Protein AF-A0A1E1M8S0-F1 (afdb_monomer)

Nearest PDB structures (foldseek):
  5kss-assembly1_A-2  TM=7.596E-01  e=1.289E-02  Xylella fastidiosa 9a5c
  5kss-assembly1_B-2  TM=7.579E-01  e=1.289E-02  Xylella fastidiosa 9a5c
  5kst-assembly1_B  TM=7.637E-01  e=2.478E-02  Xylella fastidiosa 9a5c
  5ksr-assembly1_B  TM=7.500E-01  e=5.797E-02  Xylella fastidiosa 9a5c
  5ksq-assembly1_A  TM=7.432E-01  e=1.762E-01  Xylella fastidiosa 9a5c

Mean predicted aligned error: 5.44 Å

Radius of gyration: 13.22 Å; Cα contacts (8 Å, |Δi|>4): 270; chains: 1; bounding box: 30×28×33 Å

pLDDT: mean 86.05, std 17.38, range [33.12, 98.44]

Structure (mmCIF, N/CA/C/O backbone):
data_AF-A0A1E1M8S0-F1
#
_entry.id   AF-A0A1E1M8S0-F1
#
loop_
_atom_site.group_PDB
_atom_site.id
_atom_site.type_symbol
_atom_site.label_atom_id
_atom_site.label_alt_id
_atom_site.label_comp_id
_atom_site.label_asym_id
_atom_site.label_entity_id
_atom_site.label_seq_id
_atom_site.pdbx_PDB_ins_code
_atom_site.Cartn_x
_atom_site.Cartn_y
_atom_site.Cartn_z
_atom_site.occupancy
_atom_site.B_iso_or_equiv
_atom_site.auth_seq_id
_atom_site.auth_comp_id
_atom_site.auth_asym_id
_atom_site.auth_atom_id
_atom_site.pdbx_PDB_model_num
ATOM 1 N N . MET A 1 1 ? -1.337 0.650 8.291 1.00 88.44 1 MET A N 1
ATOM 2 C CA . MET A 1 1 ? -0.386 -0.474 8.336 1.00 88.44 1 MET A CA 1
ATOM 3 C C . MET A 1 1 ? 0.293 -0.615 6.984 1.00 88.44 1 MET A C 1
ATOM 5 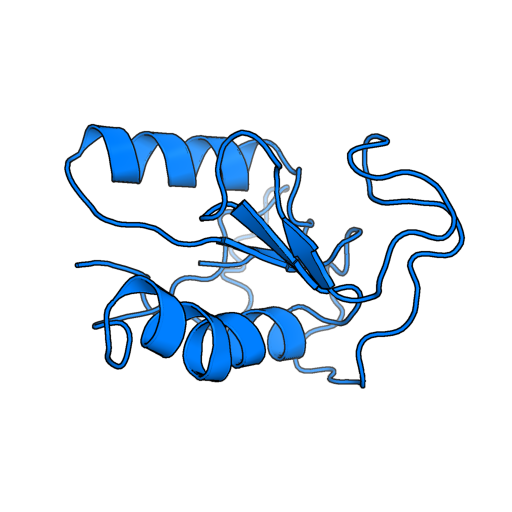O O . MET A 1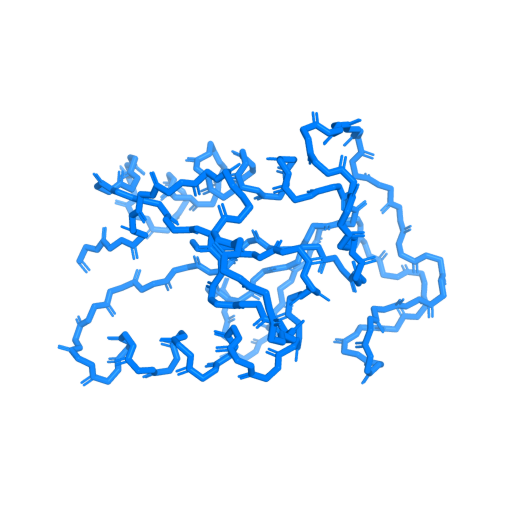 1 ? -0.324 -0.300 5.972 1.00 88.44 1 MET A O 1
ATOM 9 N N . SER A 1 2 ? 1.548 -1.050 6.971 1.00 89.75 2 SER A N 1
ATOM 10 C CA . SER A 1 2 ? 2.386 -1.249 5.778 1.00 89.75 2 SER A CA 1
ATOM 11 C C . SER A 1 2 ? 3.353 -2.420 6.017 1.00 89.75 2 SER A C 1
ATOM 13 O O . SER A 1 2 ? 3.332 -3.015 7.089 1.00 89.75 2 SER A O 1
ATOM 15 N N . ASN A 1 3 ? 4.212 -2.736 5.055 1.00 87.88 3 ASN A N 1
ATOM 16 C CA . ASN A 1 3 ? 5.384 -3.609 5.181 1.00 87.88 3 ASN A CA 1
ATOM 17 C C . ASN A 1 3 ? 6.456 -3.164 4.163 1.00 87.88 3 ASN A C 1
ATOM 19 O O . ASN A 1 3 ? 6.277 -2.158 3.471 1.00 87.88 3 ASN A O 1
ATOM 23 N N . ASP A 1 4 ? 7.561 -3.910 4.063 1.00 84.19 4 ASP A N 1
ATOM 24 C CA . ASP A 1 4 ? 8.474 -3.798 2.917 1.00 84.19 4 ASP A CA 1
ATOM 25 C C . ASP A 1 4 ? 8.317 -4.932 1.891 1.00 84.19 4 ASP A C 1
ATOM 27 O O . ASP A 1 4 ? 8.721 -4.755 0.744 1.00 84.19 4 ASP A O 1
ATOM 31 N N . ASP A 1 5 ? 7.653 -6.039 2.242 1.00 88.00 5 ASP A N 1
ATOM 32 C CA . ASP A 1 5 ? 7.461 -7.161 1.321 1.00 88.00 5 ASP A CA 1
ATOM 33 C C . ASP A 1 5 ? 6.433 -6.918 0.213 1.00 88.00 5 ASP A C 1
ATOM 35 O O . ASP A 1 5 ? 6.527 -7.583 -0.813 1.00 88.00 5 ASP A O 1
ATOM 39 N N . GLY A 1 6 ? 5.504 -5.974 0.405 1.00 91.12 6 GLY A N 1
ATOM 40 C CA . GLY A 1 6 ? 4.487 -5.572 -0.566 1.00 91.12 6 GLY A CA 1
ATOM 41 C C . GLY A 1 6 ? 3.036 -5.816 -0.128 1.00 91.12 6 GLY A C 1
ATOM 42 O O . GLY A 1 6 ? 2.739 -6.548 0.821 1.00 91.12 6 GLY A O 1
ATOM 43 N N . TRP A 1 7 ? 2.105 -5.131 -0.798 1.00 95.06 7 TRP A N 1
ATOM 44 C CA . TRP A 1 7 ? 0.705 -5.008 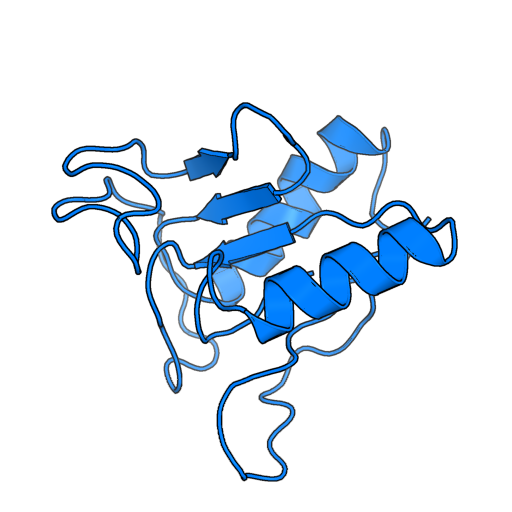-0.379 1.00 95.06 7 TRP A CA 1
ATOM 45 C C . TRP A 1 7 ? -0.120 -6.298 -0.470 1.00 95.06 7 TRP A C 1
ATOM 47 O O . TRP A 1 7 ? -1.175 -6.380 0.165 1.00 95.06 7 TRP A O 1
ATOM 57 N N . ALA A 1 8 ? 0.302 -7.269 -1.283 1.00 95.19 8 ALA A N 1
ATOM 58 C CA . ALA A 1 8 ? -0.411 -8.520 -1.523 1.00 95.19 8 ALA A CA 1
ATOM 59 C C . ALA A 1 8 ? 0.240 -9.730 -0.839 1.00 95.19 8 ALA A C 1
ATOM 61 O O . ALA A 1 8 ? -0.337 -10.818 -0.877 1.00 95.19 8 ALA A O 1
ATOM 62 N N . GLU A 1 9 ? 1.371 -9.528 -0.163 1.00 93.81 9 GLU A N 1
ATOM 63 C CA . GLU A 1 9 ? 2.024 -10.511 0.697 1.00 93.81 9 GLU A CA 1
ATOM 64 C C . GLU A 1 9 ? 1.081 -11.057 1.798 1.00 93.81 9 GLU A C 1
ATOM 66 O O . GLU A 1 9 ? 0.247 -10.352 2.377 1.00 93.81 9 GLU A O 1
ATOM 71 N N . VAL A 1 10 ? 1.178 -12.364 2.062 1.00 92.19 10 VAL A N 1
ATOM 72 C CA . VAL A 1 10 ? 0.200 -13.120 2.855 1.00 92.19 10 VAL A CA 1
ATOM 73 C C . VAL A 1 10 ? 0.222 -12.798 4.352 1.00 92.19 10 VAL A C 1
ATOM 75 O O . VAL A 1 10 ? -0.847 -12.785 4.965 1.00 92.19 10 VAL A O 1
ATOM 78 N N . ASN A 1 11 ? 1.371 -12.505 4.958 1.00 88.81 11 ASN A N 1
ATOM 79 C CA . ASN A 1 11 ? 1.473 -12.127 6.368 1.00 88.81 11 ASN A CA 1
ATOM 80 C C . ASN A 1 11 ? 0.824 -10.757 6.618 1.00 88.81 11 ASN A C 1
ATOM 82 O O . ASN A 1 11 ? 0.049 -10.625 7.569 1.00 88.81 11 ASN A O 1
ATOM 86 N N . LEU A 1 12 ? 1.035 -9.776 5.731 1.00 90.19 12 LEU A N 1
ATOM 87 C CA . LEU A 1 12 ? 0.345 -8.479 5.778 1.00 90.19 12 LEU A CA 1
ATOM 88 C C . LEU A 1 12 ? -1.179 -8.652 5.665 1.00 90.19 12 LEU A C 1
ATOM 90 O O . LEU A 1 12 ? -1.929 -8.120 6.490 1.00 90.19 12 LEU A O 1
ATOM 94 N N . ARG A 1 13 ? -1.651 -9.440 4.686 1.00 93.25 13 ARG A N 1
ATOM 95 C CA . ARG A 1 13 ? -3.085 -9.757 4.516 1.00 93.25 13 ARG A CA 1
ATOM 96 C C . ARG A 1 13 ? -3.656 -10.507 5.727 1.00 93.25 13 ARG A C 1
ATOM 98 O O . ARG A 1 13 ? -4.782 -10.239 6.142 1.00 93.25 13 ARG A O 1
ATOM 105 N N . THR A 1 14 ? -2.887 -11.419 6.319 1.00 92.44 14 THR A N 1
ATOM 106 C CA . THR A 1 14 ? -3.289 -12.197 7.503 1.00 92.44 14 THR A CA 1
ATOM 107 C C . THR A 1 14 ? -3.418 -11.304 8.731 1.00 92.44 14 THR A C 1
ATOM 109 O O . THR A 1 14 ? -4.418 -11.393 9.442 1.00 92.44 14 THR A O 1
ATOM 112 N N . PHE A 1 15 ? -2.461 -10.402 8.956 1.00 90.75 15 PHE A N 1
ATOM 113 C CA . PHE A 1 15 ? -2.509 -9.458 10.069 1.00 90.75 15 PHE A CA 1
ATOM 114 C C . PHE A 1 15 ? -3.663 -8.456 9.916 1.00 90.75 15 PHE A C 1
ATOM 116 O O . PHE A 1 15 ? -4.419 -8.251 10.863 1.00 90.75 15 PHE A O 1
ATOM 123 N N . TYR A 1 16 ? -3.891 -7.935 8.706 1.00 92.81 16 TYR A N 1
ATOM 124 C CA . TYR A 1 16 ? -5.062 -7.112 8.383 1.00 92.81 16 TYR A CA 1
ATOM 125 C C . TYR A 1 16 ? -6.389 -7.817 8.720 1.00 92.81 16 TYR A C 1
ATOM 127 O O . TYR A 1 16 ? -7.252 -7.252 9.395 1.00 92.81 16 TYR A O 1
ATOM 135 N N . ASN A 1 17 ? -6.534 -9.082 8.311 1.00 93.62 17 ASN A N 1
ATOM 136 C CA . ASN A 1 17 ? -7.720 -9.887 8.611 1.00 93.62 17 ASN A CA 1
ATOM 137 C C . ASN A 1 17 ? -7.869 -10.178 10.115 1.00 93.62 17 ASN A C 1
ATOM 139 O O . ASN A 1 17 ? -8.991 -10.211 10.621 1.00 93.62 17 ASN A O 1
ATOM 143 N N . ALA A 1 18 ? -6.761 -10.373 10.838 1.00 91.75 18 ALA A N 1
ATOM 144 C CA . ALA A 1 18 ? -6.772 -10.571 12.285 1.00 91.75 18 ALA A CA 1
ATOM 145 C C . ALA A 1 18 ? -7.252 -9.313 13.030 1.00 91.75 18 ALA A C 1
ATOM 147 O O . ALA A 1 18 ? -8.103 -9.430 13.909 1.00 91.75 18 ALA A O 1
ATOM 148 N N . LEU A 1 19 ? -6.782 -8.126 12.62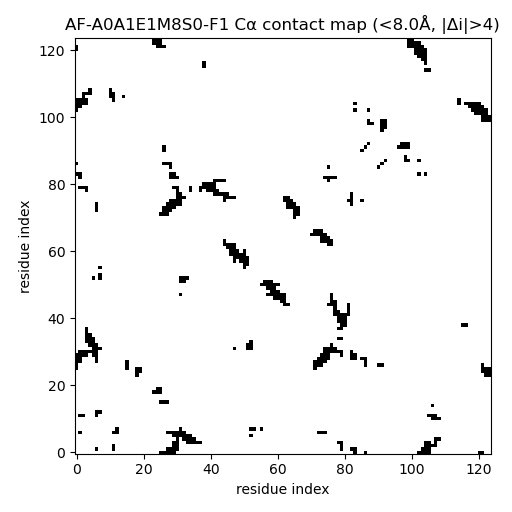6 1.00 90.00 19 LEU A N 1
ATOM 149 C CA . LEU A 1 19 ? -7.240 -6.839 13.160 1.00 90.00 19 LEU A CA 1
ATOM 150 C C . LEU A 1 19 ? -8.741 -6.618 12.895 1.00 90.00 19 LEU A C 1
ATOM 152 O O . LEU A 1 19 ? -9.494 -6.402 13.841 1.00 90.00 19 LEU A O 1
ATOM 156 N N . LYS A 1 20 ? -9.220 -6.801 11.652 1.00 92.12 20 LYS A N 1
ATOM 157 C CA . LYS A 1 20 ? -10.669 -6.714 11.346 1.00 92.12 20 LYS A CA 1
ATOM 158 C C . LYS A 1 20 ? -11.506 -7.691 12.167 1.00 92.12 20 LYS A C 1
ATOM 160 O O . LYS A 1 20 ? -12.601 -7.354 12.602 1.00 92.12 20 LYS A O 1
ATOM 165 N N . LYS A 1 21 ? -11.000 -8.907 12.401 1.00 94.38 21 LYS A N 1
ATOM 166 C CA . LYS A 1 21 ? -11.678 -9.913 13.230 1.00 94.38 21 LYS A CA 1
ATOM 167 C C . LYS A 1 21 ? -11.697 -9.543 14.721 1.00 94.38 21 LYS A C 1
ATOM 169 O O . LYS A 1 21 ? -12.601 -9.986 15.425 1.00 94.38 21 LYS A O 1
ATOM 174 N N . ALA A 1 22 ? -10.734 -8.754 15.195 1.00 91.75 22 ALA A N 1
ATOM 175 C CA . ALA A 1 22 ? -10.709 -8.221 16.557 1.00 91.75 22 ALA A CA 1
ATOM 176 C C . ALA A 1 22 ? -11.682 -7.041 16.770 1.00 91.75 22 ALA A C 1
ATOM 178 O O . ALA A 1 22 ? -11.948 -6.691 17.915 1.00 91.75 22 ALA A O 1
ATOM 179 N N . GLY A 1 23 ? -12.254 -6.482 15.695 1.00 92.19 23 GLY A N 1
ATOM 180 C CA . GLY A 1 23 ? -13.168 -5.333 15.734 1.00 92.19 23 GLY A CA 1
ATOM 181 C C . GLY A 1 23 ? -12.514 -3.993 15.385 1.00 92.19 23 GLY A C 1
ATOM 182 O O . GLY A 1 23 ? -13.205 -2.982 15.362 1.00 92.19 23 GLY A O 1
ATOM 183 N N . GLU A 1 24 ? -11.216 -3.999 15.084 1.00 91.44 24 GLU A N 1
ATOM 184 C CA . GLU A 1 24 ? -10.431 -2.819 14.713 1.00 91.44 24 GLU A CA 1
ATOM 185 C C . GLU A 1 24 ? -10.746 -2.348 13.284 1.00 91.44 24 GLU A C 1
ATOM 187 O O . GLU A 1 24 ? -11.169 -3.139 12.428 1.00 91.44 24 GLU A O 1
ATOM 192 N N . SER A 1 25 ? -10.418 -1.088 12.985 1.00 91.81 25 SER A N 1
ATOM 193 C CA . SER A 1 25 ? -10.597 -0.465 11.662 1.00 91.81 25 SER A CA 1
ATOM 194 C C . SER A 1 25 ? -9.288 -0.320 10.849 1.00 91.81 25 SER A C 1
ATOM 196 O O . SER A 1 25 ? -8.889 0.801 10.527 1.00 91.81 25 SER A O 1
ATOM 198 N N . PRO A 1 26 ? -8.560 -1.395 10.476 1.00 93.00 26 PRO A N 1
ATOM 199 C CA . PRO A 1 26 ? -7.268 -1.262 9.810 1.00 93.00 26 PRO A CA 1
ATOM 200 C C . PRO A 1 26 ? -7.382 -0.755 8.363 1.00 93.00 26 PRO A C 1
ATOM 202 O O . PRO A 1 26 ? -8.318 -1.075 7.623 1.00 93.00 26 PRO A O 1
ATOM 205 N N . VAL A 1 27 ? -6.340 -0.037 7.934 1.00 94.62 27 VAL A N 1
ATOM 206 C CA . VAL A 1 27 ? -6.094 0.387 6.546 1.00 94.62 27 VAL A CA 1
ATOM 207 C C . VAL A 1 27 ? -4.665 0.009 6.158 1.00 94.62 27 VAL A C 1
ATOM 209 O O . VAL A 1 27 ? -3.709 0.361 6.859 1.00 94.62 27 VAL A O 1
ATOM 212 N N . VAL A 1 28 ? -4.511 -0.705 5.042 1.00 95.62 28 VAL A N 1
ATOM 213 C CA . VAL A 1 28 ? -3.224 -1.044 4.417 1.00 95.62 28 VAL A CA 1
ATOM 214 C C . VAL A 1 28 ? -2.850 0.032 3.402 1.00 95.62 28 VAL A C 1
ATOM 216 O O . VAL A 1 28 ? -3.678 0.414 2.577 1.00 95.62 28 VAL A O 1
ATOM 219 N N . SER A 1 29 ? -1.590 0.464 3.446 1.00 96.81 29 SER A N 1
ATOM 220 C CA . SER A 1 29 ? -0.941 1.318 2.449 1.00 96.81 29 SER A CA 1
ATOM 221 C C . SER A 1 29 ? 0.509 0.863 2.299 1.00 96.81 29 SER A C 1
ATOM 223 O O . SER A 1 29 ? 1.362 1.249 3.097 1.00 96.81 29 SER A O 1
ATOM 225 N N . ALA A 1 30 ? 0.765 -0.019 1.333 1.00 96.38 30 ALA A N 1
ATOM 226 C CA . ALA A 1 30 ? 2.022 -0.764 1.202 1.00 96.38 30 ALA A CA 1
ATOM 227 C C . ALA A 1 30 ? 2.561 -0.758 -0.247 1.00 96.38 30 ALA A C 1
ATOM 229 O O . ALA A 1 30 ? 1.802 -0.441 -1.169 1.00 96.38 30 ALA A O 1
ATOM 230 N N . PRO A 1 31 ? 3.840 -1.115 -0.477 1.00 97.12 31 PRO A N 1
ATOM 231 C CA . PRO A 1 31 ? 4.426 -1.152 -1.816 1.00 97.12 31 PRO A CA 1
ATOM 232 C C . PRO A 1 31 ? 3.665 -2.048 -2.811 1.00 97.12 31 PRO A C 1
ATOM 234 O O . PRO A 1 31 ? 3.218 -3.138 -2.466 1.00 97.12 31 PRO A O 1
ATOM 237 N N . ALA A 1 32 ? 3.561 -1.635 -4.078 1.00 97.25 32 ALA A N 1
ATOM 238 C CA . ALA A 1 32 ? 2.945 -2.444 -5.149 1.00 97.25 32 ALA A CA 1
ATOM 239 C C . ALA A 1 32 ? 3.724 -3.736 -5.496 1.00 97.25 32 ALA A C 1
ATOM 241 O O . ALA A 1 32 ? 3.171 -4.676 -6.073 1.00 97.25 32 ALA A O 1
ATOM 242 N N . LYS A 1 33 ? 5.016 -3.763 -5.163 1.00 95.44 33 LYS A N 1
ATOM 243 C CA . LYS A 1 33 ? 5.955 -4.884 -5.292 1.00 95.44 33 LYS A CA 1
ATOM 244 C C . LYS A 1 33 ? 6.900 -4.847 -4.088 1.00 95.44 33 LYS A C 1
ATOM 246 O O . LYS A 1 33 ? 7.190 -3.743 -3.627 1.00 95.44 33 LYS A O 1
ATOM 251 N N . ASN A 1 34 ? 7.451 -5.987 -3.676 1.00 91.38 34 ASN A N 1
ATOM 252 C CA . ASN A 1 34 ? 8.536 -6.076 -2.689 1.00 91.38 34 ASN A CA 1
ATOM 253 C C . ASN A 1 34 ? 9.627 -4.985 -2.838 1.00 91.38 34 ASN A C 1
ATOM 255 O O . ASN A 1 34 ? 10.141 -4.716 -3.931 1.00 91.38 34 ASN A O 1
ATOM 259 N N . LYS A 1 35 ? 9.969 -4.367 -1.702 1.00 89.50 35 LYS A N 1
ATOM 260 C CA . LYS A 1 35 ? 11.011 -3.350 -1.483 1.00 89.50 35 LYS A CA 1
ATOM 261 C C . LYS A 1 35 ? 11.858 -3.678 -0.241 1.00 89.50 35 LYS A C 1
ATOM 263 O O . LYS A 1 35 ? 12.383 -2.775 0.413 1.00 89.50 35 LYS A O 1
ATOM 268 N N . SER A 1 36 ? 11.996 -4.951 0.120 1.00 84.00 36 SER A N 1
ATOM 269 C CA . SER A 1 36 ? 12.739 -5.334 1.318 1.00 84.00 36 SER A CA 1
ATOM 270 C C . SER A 1 36 ? 14.195 -4.875 1.247 1.00 84.00 36 SER A C 1
ATOM 272 O O . SER A 1 36 ? 14.876 -5.017 0.232 1.00 84.00 36 SER A O 1
ATOM 274 N N . GLY A 1 37 ? 14.676 -4.277 2.338 1.00 81.12 37 GLY A N 1
ATOM 275 C CA . GLY A 1 37 ? 16.029 -3.719 2.410 1.00 81.12 37 GLY A CA 1
ATOM 276 C C . GLY A 1 37 ? 16.222 -2.331 1.781 1.00 81.12 37 GLY A C 1
ATOM 277 O O . GLY A 1 37 ? 17.337 -1.817 1.849 1.00 81.12 37 GLY A O 1
ATOM 278 N N . THR A 1 38 ? 15.185 -1.666 1.244 1.00 81.31 38 THR A N 1
ATOM 279 C CA . THR A 1 38 ? 15.316 -0.261 0.791 1.00 81.31 38 THR A CA 1
ATOM 280 C C . THR A 1 38 ? 15.379 0.751 1.938 1.00 81.31 38 THR A C 1
ATOM 282 O O . THR A 1 38 ? 15.675 1.918 1.702 1.00 81.31 38 THR A O 1
ATOM 285 N N . GLY A 1 39 ? 15.088 0.337 3.178 1.00 76.81 39 GLY A N 1
ATOM 286 C CA . GLY A 1 39 ? 15.130 1.205 4.358 1.00 76.81 39 GLY A CA 1
ATOM 287 C C . GLY A 1 39 ? 14.281 2.471 4.192 1.00 76.81 39 GLY A C 1
ATOM 288 O O . GLY A 1 39 ? 13.167 2.415 3.674 1.00 76.81 39 GLY A O 1
ATOM 289 N N . SER A 1 40 ? 14.835 3.613 4.602 1.00 83.38 40 SER A N 1
ATOM 290 C CA . SER A 1 40 ? 14.184 4.932 4.554 1.00 83.38 40 SER A CA 1
ATOM 291 C C . SER A 1 40 ? 14.270 5.639 3.192 1.00 83.38 40 SER A C 1
ATOM 293 O O . SER A 1 40 ? 14.235 6.867 3.151 1.00 83.38 40 SER A O 1
ATOM 295 N N . LEU A 1 41 ? 14.433 4.906 2.083 1.00 87.06 41 LEU A N 1
ATOM 296 C CA . LEU A 1 41 ? 14.307 5.499 0.749 1.00 87.06 41 LEU A CA 1
ATOM 297 C C . LEU A 1 41 ? 12.873 5.992 0.509 1.00 87.06 41 LEU A C 1
ATOM 299 O O . LEU A 1 41 ? 11.908 5.402 0.994 1.00 87.06 41 LEU A O 1
ATOM 303 N N . ASP A 1 42 ? 12.760 7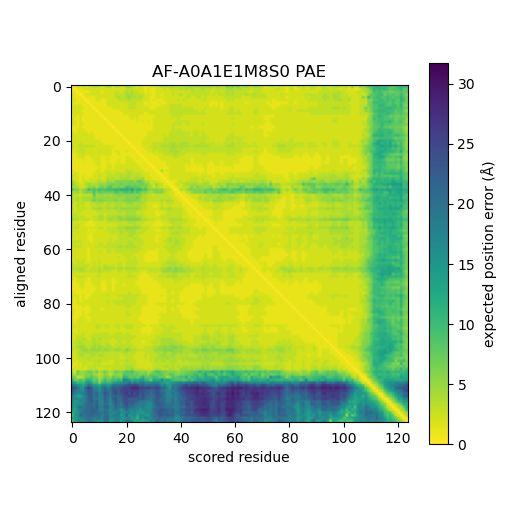.073 -0.256 1.00 90.69 42 ASP A N 1
ATOM 304 C CA . ASP A 1 42 ? 11.513 7.740 -0.623 1.00 90.69 42 ASP A CA 1
ATOM 305 C C . ASP A 1 42 ? 11.548 8.111 -2.116 1.00 90.69 42 ASP A C 1
ATOM 307 O O . ASP A 1 42 ? 12.614 8.133 -2.739 1.00 90.69 42 ASP A O 1
ATOM 311 N N . GLY A 1 43 ? 10.385 8.368 -2.708 1.00 94.19 43 GLY A N 1
ATOM 312 C CA . GLY A 1 43 ? 10.252 8.692 -4.124 1.00 94.19 43 GLY A CA 1
ATOM 313 C C . GLY A 1 43 ? 8.799 8.852 -4.552 1.00 94.19 43 GLY A C 1
ATOM 314 O O . GLY A 1 43 ? 7.898 8.237 -3.982 1.00 94.19 43 GLY A O 1
ATOM 315 N N . GLU A 1 44 ? 8.566 9.667 -5.576 1.00 96.94 44 GLU A N 1
ATOM 316 C CA . GLU A 1 44 ? 7.229 9.874 -6.132 1.00 96.94 44 GLU A CA 1
ATOM 317 C C . GLU A 1 44 ? 6.661 8.557 -6.708 1.00 96.94 44 GLU A C 1
ATOM 319 O O . GLU A 1 44 ? 7.365 7.871 -7.456 1.00 96.94 44 GLU A O 1
ATOM 324 N N . PRO A 1 45 ? 5.416 8.162 -6.373 1.00 97.50 45 PRO A N 1
ATOM 325 C CA . PRO A 1 45 ? 4.804 6.960 -6.935 1.00 97.50 45 PRO A CA 1
ATOM 326 C C . PRO A 1 45 ? 4.634 7.052 -8.460 1.00 97.50 45 PRO A C 1
ATOM 328 O O . PRO A 1 45 ? 3.916 7.914 -8.963 1.00 97.50 45 PRO A O 1
ATOM 331 N N . GLY A 1 46 ? 5.250 6.121 -9.194 1.00 97.81 46 GLY A N 1
ATOM 332 C CA . GLY A 1 46 ? 5.129 5.996 -10.654 1.00 97.81 46 GLY A CA 1
ATOM 333 C C . GLY A 1 46 ? 4.111 4.932 -11.083 1.00 97.81 46 GLY A C 1
ATOM 334 O O . GLY A 1 46 ? 3.672 4.125 -10.267 1.00 97.81 46 GLY A O 1
ATOM 335 N N . ILE A 1 47 ? 3.739 4.881 -12.366 1.00 97.94 47 ILE A N 1
ATOM 336 C CA . ILE A 1 47 ? 2.852 3.825 -12.904 1.00 97.94 47 ILE A CA 1
ATOM 337 C C . ILE A 1 47 ? 3.417 2.413 -12.670 1.00 97.94 47 ILE A C 1
ATOM 339 O O . ILE A 1 47 ? 4.633 2.216 -12.640 1.00 97.94 47 ILE A O 1
ATOM 343 N N . VAL A 1 48 ? 2.547 1.412 -12.509 1.00 97.81 48 VAL A N 1
ATOM 344 C CA . VAL A 1 48 ? 2.971 0.021 -12.273 1.00 97.81 48 VAL A CA 1
ATOM 345 C C . VAL A 1 48 ? 3.245 -0.678 -13.605 1.00 97.81 48 VAL A C 1
ATOM 347 O O . VAL A 1 48 ? 2.375 -1.364 -14.137 1.00 97.81 48 VAL A O 1
ATOM 350 N N . GLU A 1 49 ? 4.448 -0.496 -14.154 1.00 96.62 49 GLU A N 1
ATOM 351 C CA . GLU A 1 49 ? 4.810 -0.961 -15.506 1.00 96.62 49 GLU A CA 1
ATOM 352 C C . GLU A 1 49 ? 4.496 -2.451 -15.736 1.00 96.62 49 GLU A C 1
ATOM 354 O O . GLU A 1 49 ? 3.636 -2.757 -16.557 1.00 96.62 49 GLU A O 1
ATOM 359 N N . ASP A 1 50 ? 5.081 -3.371 -14.958 1.00 95.69 50 ASP A N 1
ATOM 360 C CA . ASP A 1 50 ? 4.876 -4.830 -15.122 1.00 95.69 50 ASP A CA 1
ATOM 361 C C . ASP A 1 50 ? 3.725 -5.421 -14.279 1.00 95.69 50 ASP A C 1
ATOM 363 O O . ASP A 1 50 ? 3.601 -6.640 -14.155 1.00 95.69 50 ASP A O 1
ATOM 367 N N . GLY A 1 51 ? 2.901 -4.575 -13.659 1.00 97.25 51 GLY A N 1
ATOM 368 C CA . GLY A 1 51 ? 1.872 -4.992 -12.704 1.00 97.25 51 GLY A CA 1
ATOM 369 C C . GLY A 1 51 ? 2.407 -5.244 -11.291 1.00 97.25 51 GLY A C 1
ATOM 370 O O . GLY A 1 51 ? 3.613 -5.204 -11.032 1.00 97.25 51 GLY A O 1
ATOM 371 N N . CYS A 1 52 ? 1.491 -5.428 -10.344 1.00 97.75 52 CYS A N 1
ATOM 372 C CA . CYS A 1 52 ? 1.825 -5.632 -8.936 1.00 97.75 52 CYS A CA 1
ATOM 373 C C . CYS A 1 52 ? 2.312 -7.068 -8.691 1.00 97.75 52 CYS A C 1
ATOM 375 O O . CYS A 1 52 ? 2.046 -7.986 -9.472 1.00 97.75 52 CYS A O 1
ATOM 377 N N . GLU A 1 53 ? 2.971 -7.289 -7.556 1.00 94.25 53 GLU A N 1
ATOM 378 C CA . GLU A 1 53 ? 3.350 -8.633 -7.110 1.00 94.25 53 GLU A CA 1
ATOM 379 C C . GLU A 1 53 ? 2.170 -9.619 -7.092 1.00 94.25 53 GLU A C 1
ATOM 381 O O . GLU A 1 53 ? 1.011 -9.238 -6.898 1.00 94.25 53 GLU A O 1
ATOM 386 N N . PHE A 1 54 ? 2.467 -10.900 -7.320 1.00 95.19 54 PHE A N 1
ATOM 387 C CA . PHE A 1 54 ? 1.474 -11.979 -7.422 1.00 95.19 54 PHE A CA 1
ATOM 388 C C . PHE A 1 54 ? 0.340 -11.703 -8.435 1.00 95.19 54 PHE A C 1
ATOM 390 O O . PHE A 1 54 ? -0.745 -12.265 -8.309 1.00 95.19 54 PHE A O 1
ATOM 397 N N . TYR A 1 55 ? 0.581 -10.838 -9.432 1.00 95.81 55 TYR A N 1
ATOM 398 C CA . TYR A 1 55 ? -0.411 -10.358 -10.408 1.00 95.81 55 TYR A CA 1
ATOM 399 C C . TYR A 1 55 ? -1.627 -9.661 -9.771 1.00 95.81 55 TYR A C 1
ATOM 401 O O . TYR A 1 55 ? -2.710 -9.613 -10.350 1.00 95.81 55 TYR A O 1
ATOM 409 N N . SER A 1 56 ? -1.451 -9.097 -8.572 1.00 96.06 56 SER A N 1
ATOM 410 C CA . SER A 1 56 ? -2.523 -8.461 -7.790 1.00 96.06 56 SER A CA 1
ATOM 411 C C . SER A 1 56 ? -3.050 -7.144 -8.385 1.00 96.06 56 SER A C 1
ATOM 413 O O . SER A 1 56 ? -4.113 -6.674 -7.983 1.00 96.06 56 SER A O 1
ATOM 415 N N . CYS A 1 57 ? -2.347 -6.575 -9.366 1.00 97.12 57 CYS A N 1
ATOM 416 C CA . CYS A 1 57 ? -2.835 -5.550 -10.286 1.00 97.12 57 CYS A CA 1
ATOM 417 C C . CYS A 1 57 ? -2.149 -5.736 -11.659 1.00 97.12 57 CYS A C 1
ATOM 419 O O . CYS A 1 57 ? -1.005 -6.203 -11.695 1.00 97.12 57 CYS A O 1
ATOM 421 N N . PRO A 1 58 ? -2.807 -5.411 -12.788 1.00 97.38 58 PRO A N 1
ATOM 422 C CA . PRO A 1 58 ? -2.241 -5.613 -14.123 1.00 97.38 58 PRO A CA 1
ATOM 423 C C . PRO A 1 58 ? -1.117 -4.613 -14.475 1.00 97.38 58 PRO A C 1
ATOM 425 O O . PRO A 1 58 ? -1.048 -3.530 -13.884 1.00 97.38 58 PRO A O 1
ATOM 428 N N . PRO A 1 59 ? -0.273 -4.932 -15.476 1.00 97.94 59 PRO A N 1
ATOM 429 C CA . PRO A 1 59 ? 0.609 -3.974 -16.147 1.00 97.94 59 PRO A CA 1
ATOM 430 C C . PRO A 1 59 ? -0.093 -2.671 -16.539 1.00 97.94 59 PRO A C 1
ATOM 432 O O . PRO A 1 59 ? -1.244 -2.683 -16.978 1.00 97.94 59 PRO A O 1
ATOM 435 N N . GLY A 1 60 ? 0.601 -1.546 -16.373 1.00 97.94 60 GLY A N 1
ATOM 436 C CA . GLY A 1 60 ? 0.065 -0.205 -16.623 1.00 97.94 60 GLY A CA 1
ATOM 437 C C . GLY A 1 60 ? -0.934 0.304 -15.574 1.00 97.94 60 GLY A C 1
ATOM 438 O O . GLY A 1 60 ? -1.583 1.322 -15.813 1.00 97.94 60 GLY A O 1
ATOM 439 N N . SER A 1 61 ? -1.077 -0.363 -14.420 1.00 98.25 61 SER A N 1
ATOM 440 C CA . SER A 1 61 ? -1.951 0.132 -13.345 1.00 98.25 61 SER A CA 1
ATOM 441 C C . SER A 1 61 ? -1.506 1.512 -12.824 1.00 98.25 61 SER A C 1
ATOM 443 O O . SER A 1 61 ? -0.308 1.821 -12.844 1.00 98.25 61 SER A O 1
ATOM 445 N N . PRO A 1 62 ? -2.437 2.345 -12.310 1.00 98.44 62 PRO A N 1
ATOM 446 C CA . PRO A 1 62 ? -2.107 3.644 -11.728 1.00 98.44 62 PRO A CA 1
ATOM 447 C C . PRO A 1 62 ? -1.098 3.529 -10.585 1.00 98.44 62 PRO A C 1
ATOM 449 O O . PRO A 1 62 ? -1.044 2.506 -9.905 1.00 98.44 62 PRO A O 1
ATOM 452 N N . ALA A 1 63 ? -0.352 4.602 -10.325 1.00 98.19 63 ALA A N 1
ATOM 453 C CA . ALA A 1 63 ? 0.692 4.636 -9.300 1.00 98.19 63 ALA A CA 1
ATOM 454 C C . ALA A 1 63 ? 0.208 4.339 -7.870 1.00 98.19 63 ALA A C 1
ATOM 456 O O . ALA A 1 63 ? 0.982 3.897 -7.020 1.00 98.19 63 ALA A O 1
ATOM 457 N N . ILE A 1 64 ? -1.075 4.579 -7.608 1.00 98.38 64 ILE A N 1
ATOM 458 C CA . ILE A 1 64 ? -1.758 4.286 -6.352 1.00 98.38 64 ILE A CA 1
ATOM 459 C C . ILE A 1 64 ? -3.097 3.646 -6.708 1.00 98.38 64 ILE A C 1
ATOM 461 O O . ILE A 1 64 ? -3.793 4.124 -7.607 1.00 98.38 64 ILE A O 1
ATOM 465 N N . GLY A 1 65 ? -3.470 2.586 -6.001 1.00 97.62 65 GLY A N 1
ATOM 466 C CA . GLY A 1 65 ? -4.733 1.889 -6.218 1.00 97.62 65 GLY A CA 1
ATOM 467 C C . GLY A 1 65 ? -5.159 1.074 -5.005 1.00 97.62 65 GLY A C 1
ATOM 468 O O . GLY A 1 65 ? -4.485 1.060 -3.977 1.00 97.62 65 GLY A O 1
ATOM 469 N N . CYS A 1 66 ? -6.302 0.404 -5.115 1.00 96.44 66 CYS A N 1
ATOM 470 C CA . CYS A 1 66 ? -6.885 -0.377 -4.028 1.00 96.44 66 CYS A CA 1
ATOM 471 C C . CYS A 1 66 ? -7.540 -1.664 -4.533 1.00 96.44 66 CYS A C 1
ATOM 473 O O . CYS A 1 66 ? -7.795 -1.823 -5.729 1.00 96.44 66 CYS A O 1
ATOM 475 N N . ASN A 1 67 ? -7.821 -2.585 -3.613 1.00 94.69 67 ASN A N 1
ATOM 476 C CA . ASN A 1 67 ? -8.671 -3.734 -3.895 1.00 94.69 67 ASN A CA 1
ATOM 477 C C . ASN A 1 67 ? -10.118 -3.252 -4.092 1.00 94.69 67 ASN A C 1
ATOM 479 O O . ASN A 1 67 ? -10.700 -2.644 -3.196 1.00 94.69 67 ASN A O 1
ATOM 483 N N . SER A 1 68 ? -10.716 -3.552 -5.246 1.00 92.44 68 SER A N 1
ATOM 484 C CA . SER A 1 68 ? -12.086 -3.139 -5.582 1.00 92.44 68 SER A CA 1
ATOM 485 C C . SER A 1 68 ? -13.154 -3.683 -4.627 1.00 92.44 68 SER A C 1
ATOM 487 O O . SER A 1 68 ? -14.208 -3.066 -4.488 1.00 92.44 68 SER A O 1
ATOM 489 N N . SER A 1 69 ? -12.884 -4.808 -3.960 1.00 94.25 69 SER A N 1
ATOM 490 C CA . SER A 1 69 ? -13.783 -5.429 -2.980 1.00 94.25 69 SER A CA 1
ATOM 491 C C . SER A 1 69 ? -13.526 -4.975 -1.538 1.00 94.25 69 SER A C 1
ATOM 493 O O . SER A 1 69 ? -14.339 -5.267 -0.663 1.00 94.25 69 SER A O 1
ATOM 495 N N . ASP A 1 70 ? -12.406 -4.297 -1.266 1.00 94.19 70 ASP A N 1
ATOM 496 C CA . ASP A 1 70 ? -12.058 -3.786 0.065 1.00 94.19 70 ASP A CA 1
ATOM 497 C C . ASP A 1 70 ? -11.166 -2.530 -0.059 1.00 94.19 70 ASP A C 1
ATOM 499 O O . ASP A 1 70 ? -9.938 -2.645 -0.146 1.00 94.19 70 ASP A O 1
ATOM 503 N N . PRO A 1 71 ? -11.749 -1.314 -0.080 1.00 93.12 71 PRO A N 1
ATOM 504 C CA . PRO A 1 71 ? -11.010 -0.073 -0.330 1.00 93.12 71 PRO A CA 1
ATOM 505 C C . PRO A 1 71 ? -10.042 0.309 0.801 1.00 93.12 71 PRO A C 1
ATOM 507 O O . PRO A 1 71 ? -9.230 1.219 0.636 1.00 93.12 71 PRO A O 1
ATOM 510 N N . ASN A 1 72 ? -10.068 -0.397 1.936 1.00 94.38 72 ASN A N 1
ATOM 511 C CA . ASN A 1 72 ? -9.066 -0.248 2.990 1.00 94.38 72 ASN A CA 1
ATOM 512 C C . ASN A 1 72 ? -7.746 -0.964 2.638 1.00 94.38 72 ASN A C 1
ATOM 514 O O . ASN A 1 72 ? -6.750 -0.779 3.337 1.00 94.38 72 ASN A O 1
ATOM 518 N N . LEU A 1 73 ? -7.706 -1.766 1.568 1.00 96.31 73 LEU A N 1
ATOM 519 C CA . LEU A 1 73 ? -6.507 -2.432 1.066 1.00 96.31 73 LEU A CA 1
ATOM 520 C C . LEU A 1 73 ? -5.905 -1.658 -0.112 1.00 96.31 73 LEU A C 1
ATOM 522 O O . LEU A 1 73 ? -6.336 -1.844 -1.248 1.00 96.31 73 LEU A O 1
ATOM 526 N N . ASN A 1 74 ? -4.892 -0.824 0.146 1.00 97.50 74 ASN A N 1
ATOM 527 C CA . ASN A 1 74 ? -4.284 0.059 -0.854 1.00 97.50 74 ASN A CA 1
ATOM 528 C C . ASN A 1 74 ? -2.828 -0.319 -1.156 1.00 97.50 74 ASN A C 1
ATOM 530 O O . ASN A 1 74 ? -2.086 -0.744 -0.265 1.00 97.50 74 ASN A O 1
ATOM 534 N N . TYR A 1 75 ? -2.418 -0.110 -2.407 1.00 97.94 75 TYR A N 1
ATOM 535 C CA . TYR A 1 75 ? -1.023 -0.146 -2.829 1.00 97.94 75 TYR A CA 1
ATOM 536 C C . TYR A 1 75 ? -0.537 1.251 -3.224 1.00 97.94 75 TYR A C 1
ATOM 538 O O . TYR A 1 75 ? -1.294 2.066 -3.755 1.00 97.94 75 TYR A O 1
ATOM 546 N N . VAL A 1 76 ? 0.756 1.490 -3.024 1.00 98.00 76 VAL A N 1
ATOM 547 C CA . VAL A 1 76 ? 1.494 2.655 -3.521 1.00 98.00 76 VAL A CA 1
ATOM 548 C C . VAL A 1 76 ? 2.724 2.126 -4.251 1.00 98.00 76 VAL A C 1
ATOM 550 O O . VAL A 1 76 ? 3.508 1.365 -3.690 1.00 98.00 76 VAL A O 1
ATOM 553 N N . ASN A 1 77 ? 2.921 2.485 -5.516 1.00 98.25 77 ASN A N 1
ATOM 554 C CA . ASN A 1 77 ? 4.063 2.010 -6.297 1.00 98.25 77 ASN A CA 1
ATOM 555 C C . ASN A 1 77 ? 5.316 2.859 -6.045 1.00 98.25 77 ASN A C 1
ATOM 557 O O . ASN A 1 77 ? 5.810 3.569 -6.919 1.00 98.25 77 ASN A O 1
ATOM 561 N N . SER A 1 78 ? 5.799 2.799 -4.807 1.00 97.06 78 SER A N 1
ATOM 562 C CA . SER A 1 78 ? 7.033 3.438 -4.357 1.00 97.06 78 SER A CA 1
ATOM 563 C C . SER A 1 78 ? 7.644 2.632 -3.197 1.00 97.06 78 SER A C 1
ATOM 565 O O . SER A 1 78 ? 7.461 1.415 -3.119 1.00 97.06 78 SER A O 1
ATOM 567 N N . TYR A 1 79 ? 8.414 3.278 -2.327 1.00 94.56 79 TYR A N 1
ATOM 568 C CA . TYR A 1 79 ? 9.117 2.674 -1.200 1.00 94.56 79 TYR A CA 1
ATOM 569 C C . TYR A 1 79 ? 8.210 2.480 0.035 1.00 94.56 79 TYR A C 1
ATOM 571 O O . TYR A 1 79 ? 7.120 3.063 0.111 1.00 94.56 79 TYR A O 1
ATOM 579 N N . PRO A 1 80 ? 8.640 1.689 1.041 1.00 91.62 80 PRO A N 1
ATOM 580 C CA . PRO A 1 80 ? 7.872 1.465 2.269 1.00 91.62 80 PRO A CA 1
ATOM 581 C C . PRO A 1 80 ? 7.588 2.759 3.044 1.00 91.62 80 PRO A C 1
ATOM 583 O O . PRO A 1 80 ? 6.477 2.936 3.550 1.00 91.62 80 PRO A O 1
ATOM 586 N N . LEU A 1 81 ? 8.555 3.688 3.082 1.00 92.06 81 LEU A N 1
ATOM 587 C CA . LEU A 1 81 ? 8.405 5.000 3.720 1.00 92.06 81 LEU A CA 1
ATOM 588 C C . LEU A 1 81 ? 7.326 5.841 3.026 1.00 92.06 81 LEU A C 1
ATOM 590 O O . LEU A 1 81 ? 6.395 6.291 3.692 1.00 92.06 81 LEU A O 1
ATOM 594 N N . THR A 1 82 ? 7.391 5.975 1.697 1.00 94.69 82 THR A N 1
ATOM 595 C CA . THR A 1 82 ? 6.371 6.662 0.885 1.00 94.69 82 THR A CA 1
ATOM 596 C C . THR A 1 82 ? 4.984 6.062 1.109 1.00 94.69 82 THR A C 1
ATOM 598 O O . THR A 1 82 ? 4.004 6.778 1.313 1.00 94.69 82 THR A O 1
ATOM 601 N N . SER A 1 83 ? 4.904 4.727 1.111 1.00 95.06 83 SER A N 1
ATOM 602 C CA . SER A 1 83 ? 3.652 3.982 1.272 1.00 95.06 83 SER A CA 1
ATOM 603 C C . SER A 1 83 ? 3.022 4.231 2.646 1.00 95.06 83 SER A C 1
ATOM 605 O O . SER A 1 83 ? 1.821 4.499 2.738 1.00 95.06 83 SER A O 1
ATOM 607 N N . MET A 1 84 ? 3.834 4.230 3.709 1.00 93.94 84 MET A N 1
ATOM 608 C CA . MET A 1 84 ? 3.394 4.580 5.062 1.00 93.94 84 MET A CA 1
ATOM 609 C C . MET A 1 84 ? 2.950 6.047 5.158 1.00 93.94 84 MET A C 1
ATOM 611 O O . MET A 1 84 ? 1.862 6.332 5.664 1.00 93.94 84 MET A O 1
ATOM 615 N N . ALA A 1 85 ? 3.754 6.977 4.633 1.00 94.25 85 ALA A N 1
ATOM 616 C CA . ALA A 1 85 ? 3.458 8.407 4.653 1.00 94.25 85 ALA A CA 1
ATOM 617 C C . ALA A 1 85 ? 2.140 8.734 3.930 1.00 94.25 85 ALA A C 1
ATOM 619 O O . ALA A 1 85 ? 1.333 9.512 4.443 1.00 94.25 85 ALA A O 1
ATOM 620 N N . TYR A 1 86 ? 1.873 8.096 2.787 1.00 95.62 86 TYR A N 1
ATOM 621 C CA . TYR A 1 86 ? 0.603 8.211 2.065 1.00 95.62 86 TYR A CA 1
ATOM 622 C C . TYR A 1 86 ? -0.586 7.675 2.882 1.00 95.62 86 TYR A C 1
ATOM 624 O O . TYR A 1 86 ? -1.643 8.310 2.951 1.00 95.62 86 TYR A O 1
ATOM 632 N N . GLY A 1 87 ? -0.399 6.548 3.577 1.00 94.31 87 GLY A N 1
ATOM 633 C CA . GLY A 1 87 ? -1.409 5.976 4.468 1.00 94.31 87 GLY A CA 1
ATOM 634 C C . GLY A 1 87 ? -1.818 6.929 5.596 1.00 94.31 87 GLY A C 1
ATOM 635 O O . GLY A 1 87 ? -3.010 7.129 5.843 1.00 94.31 87 GLY A O 1
ATOM 636 N N . ILE A 1 88 ? -0.835 7.560 6.243 1.00 93.06 88 ILE A N 1
ATOM 637 C CA . ILE A 1 88 ? -1.055 8.510 7.345 1.00 93.06 88 ILE A CA 1
ATOM 638 C C . ILE A 1 88 ? -1.643 9.835 6.838 1.00 93.06 88 ILE A C 1
ATOM 640 O O . ILE A 1 88 ? -2.603 10.334 7.417 1.00 93.06 88 ILE A O 1
ATOM 644 N N . SER A 1 89 ? -1.080 10.412 5.772 1.00 94.44 89 SER A N 1
ATOM 645 C CA . SER A 1 89 ? -1.412 11.777 5.325 1.00 94.44 89 SER A CA 1
ATOM 646 C C . SER A 1 89 ? -2.630 11.874 4.408 1.00 94.44 89 SER A C 1
ATOM 648 O O . SER A 1 89 ? -3.264 12.924 4.363 1.00 94.44 89 SER A O 1
ATOM 650 N N . THR A 1 90 ? -2.951 10.810 3.663 1.00 94.94 90 THR A N 1
ATOM 651 C CA . THR A 1 90 ? -3.956 10.856 2.588 1.00 94.94 90 THR A CA 1
ATOM 652 C C . THR A 1 90 ? -5.095 9.864 2.801 1.00 94.94 90 THR A C 1
ATOM 654 O O . THR A 1 90 ? -6.260 10.242 2.685 1.00 94.94 90 THR A O 1
ATOM 657 N N . LEU A 1 91 ? -4.798 8.604 3.137 1.00 94.19 91 LEU A N 1
ATOM 658 C CA . LEU A 1 91 ? -5.850 7.596 3.326 1.00 94.19 91 LEU A CA 1
ATOM 659 C C . LEU A 1 91 ? -6.575 7.753 4.664 1.00 94.19 91 LEU A C 1
ATOM 661 O O . LEU A 1 91 ? -7.802 7.724 4.687 1.00 94.19 91 LEU A O 1
ATOM 665 N N . SER A 1 92 ? -5.846 7.972 5.760 1.00 91.44 92 SER A N 1
ATOM 666 C CA . SER A 1 92 ? -6.458 8.092 7.092 1.00 91.44 92 SER A CA 1
ATOM 667 C C . SER A 1 92 ? -7.461 9.257 7.185 1.00 91.44 92 SER A C 1
ATOM 669 O O . SER A 1 92 ? -8.602 8.991 7.564 1.00 91.44 92 SER A O 1
ATOM 671 N N . PRO A 1 93 ? -7.162 10.492 6.717 1.00 91.75 93 PRO A N 1
ATOM 672 C CA . PRO A 1 93 ? -8.150 11.577 6.718 1.00 91.75 93 PRO A CA 1
ATOM 673 C C . PRO A 1 93 ? -9.367 11.307 5.829 1.00 91.75 93 PRO A C 1
ATOM 675 O O . PRO A 1 93 ? -10.450 11.809 6.108 1.00 91.75 93 PRO A O 1
ATOM 678 N N . LYS A 1 94 ? -9.208 10.500 4.772 1.00 91.69 94 LYS A N 1
ATOM 679 C CA . LYS A 1 94 ? -10.292 10.123 3.854 1.00 91.69 94 LYS A CA 1
ATOM 680 C C . LYS A 1 94 ? -11.203 9.022 4.413 1.00 91.69 94 LYS A C 1
ATOM 682 O O . LYS A 1 94 ? -12.365 8.964 4.027 1.00 91.69 94 LYS A O 1
ATOM 687 N N . ILE A 1 95 ? -10.677 8.134 5.261 1.00 90.00 95 ILE A N 1
ATOM 688 C CA . ILE A 1 95 ? -11.388 6.943 5.764 1.00 90.00 95 ILE A CA 1
ATOM 689 C C . ILE A 1 95 ? -11.907 7.148 7.196 1.00 90.00 95 ILE A C 1
ATOM 691 O O . ILE A 1 95 ? -12.996 6.683 7.517 1.00 90.00 95 ILE A O 1
ATOM 695 N N . PHE A 1 96 ? -11.157 7.856 8.046 1.00 88.12 96 PHE A N 1
ATOM 696 C CA . PHE A 1 96 ? -11.482 8.078 9.463 1.00 88.12 96 PHE A CA 1
ATOM 697 C C . PHE A 1 96 ? -11.918 9.516 9.786 1.00 88.12 96 PHE A C 1
ATOM 699 O O . PHE A 1 96 ? -12.138 9.830 10.955 1.00 88.12 96 PHE A O 1
ATOM 706 N N . GLU A 1 97 ? -11.972 10.397 8.779 1.00 92.50 97 GLU A N 1
ATOM 707 C CA . GLU A 1 97 ? -12.202 11.846 8.933 1.00 92.50 97 GLU A CA 1
ATOM 708 C C . GLU A 1 97 ? -11.183 12.527 9.880 1.00 92.50 97 GLU A C 1
ATOM 710 O O . GLU A 1 97 ? -11.451 13.559 10.495 1.00 92.50 97 GLU A O 1
ATOM 715 N N . GLY A 1 98 ? -9.980 11.952 9.997 1.00 89.38 98 GLY A N 1
ATOM 716 C CA . GLY A 1 98 ? -8.937 12.414 10.911 1.00 89.38 98 GLY A CA 1
ATOM 717 C C . GLY A 1 98 ? -7.605 11.666 10.761 1.00 89.38 98 GLY A C 1
ATOM 718 O O . GLY A 1 98 ? -7.451 10.836 9.861 1.00 89.38 98 GLY A O 1
ATOM 719 N N . PRO A 1 99 ? -6.612 11.958 11.621 1.00 87.81 99 PRO A N 1
ATOM 720 C CA . PRO A 1 99 ? -5.397 11.152 11.701 1.00 87.81 99 PRO A CA 1
ATOM 721 C C . PRO A 1 99 ? -5.736 9.722 12.161 1.00 87.81 99 PRO A C 1
ATOM 723 O O . PRO A 1 99 ? -6.747 9.527 12.839 1.00 87.81 99 PRO A O 1
ATOM 726 N N . PRO A 1 100 ? -4.901 8.721 11.838 1.00 87.38 100 PRO A N 1
ATOM 727 C CA . PRO A 1 100 ? -5.004 7.427 12.493 1.00 87.38 100 PRO A CA 1
ATOM 728 C C . PRO A 1 100 ? -4.484 7.572 13.931 1.00 87.38 100 PRO A C 1
ATOM 730 O O . PRO A 1 100 ? -3.566 8.363 14.170 1.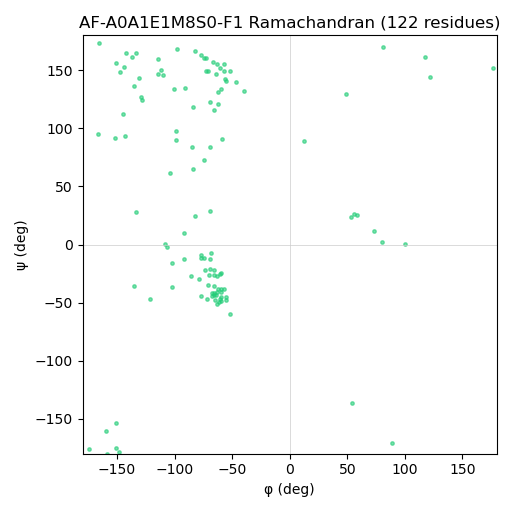00 87.38 100 PRO A O 1
ATOM 733 N N . ASP A 1 101 ? -5.004 6.801 14.886 1.00 88.38 101 ASP A N 1
ATOM 734 C CA . ASP A 1 101 ? -4.552 6.943 16.280 1.00 88.38 101 ASP A CA 1
ATOM 735 C C . ASP A 1 101 ? -3.070 6.529 16.442 1.00 88.38 101 ASP A C 1
ATOM 737 O O . ASP A 1 101 ? -2.376 6.955 17.366 1.00 88.38 101 ASP A O 1
ATOM 741 N N . LEU A 1 102 ? -2.591 5.648 15.551 1.00 86.69 102 LEU A N 1
ATOM 742 C CA . LEU A 1 102 ? -1.365 4.839 15.649 1.00 86.69 102 LEU A CA 1
ATOM 743 C C . LEU A 1 102 ? -1.087 4.269 14.179 1.00 86.69 102 LEU A C 1
ATOM 745 O O . LEU A 1 102 ? -1.894 4.566 13.302 1.00 86.69 102 LEU A O 1
ATOM 749 N N . ALA A 1 103 ? 0.016 3.563 13.775 1.00 85.19 103 ALA A N 1
ATOM 750 C CA . ALA A 1 103 ? 0.340 3.234 12.325 1.00 85.19 103 ALA A CA 1
ATOM 751 C C . ALA A 1 103 ? 0.828 1.818 11.750 1.00 85.19 103 ALA A C 1
ATOM 753 O O . ALA A 1 103 ? 0.412 1.473 10.643 1.00 85.19 103 ALA A O 1
ATOM 754 N N . VAL A 1 104 ? 1.647 0.970 12.411 1.00 85.31 104 VAL A N 1
ATOM 755 C CA . VAL A 1 104 ? 2.315 -0.338 12.007 1.00 85.31 104 VAL A CA 1
ATOM 756 C C . VAL A 1 104 ? 3.082 -0.465 10.675 1.00 85.31 104 VAL A C 1
ATOM 758 O O . VAL A 1 104 ? 2.492 -0.342 9.606 1.00 85.31 104 VAL A O 1
ATOM 761 N N . THR A 1 105 ? 4.322 -0.976 10.747 1.00 83.56 105 THR A N 1
ATOM 762 C CA . THR A 1 105 ? 4.992 -1.721 9.656 1.00 83.56 105 THR A CA 1
ATOM 763 C C . THR A 1 105 ? 5.154 -3.211 10.003 1.00 83.56 105 THR A C 1
ATOM 765 O O . THR A 1 105 ? 5.377 -3.549 11.168 1.00 83.56 105 THR A O 1
ATOM 768 N N . GLY A 1 106 ? 5.060 -4.086 9.000 1.00 77.44 106 GLY A N 1
ATOM 769 C CA . GLY A 1 106 ? 5.130 -5.546 9.117 1.00 77.44 106 GLY A CA 1
ATOM 770 C C . GLY A 1 106 ? 3.767 -6.219 9.370 1.00 77.44 106 GLY A C 1
ATOM 771 O O . GLY A 1 106 ? 2.724 -5.558 9.305 1.00 77.44 106 GLY A O 1
ATOM 772 N N . PRO A 1 107 ? 3.743 -7.532 9.677 1.00 77.94 107 PRO A N 1
ATOM 773 C CA . PRO A 1 107 ? 4.886 -8.457 9.742 1.00 77.94 107 PRO A CA 1
ATOM 774 C C . PRO A 1 107 ? 5.545 -8.708 8.374 1.00 77.94 107 PRO A C 1
ATOM 776 O O . PRO A 1 107 ? 4.902 -8.536 7.342 1.00 77.94 107 PRO A O 1
ATOM 779 N N . ASN A 1 108 ? 6.816 -9.125 8.383 1.00 64.38 108 ASN A N 1
ATOM 780 C CA . ASN A 1 108 ? 7.632 -9.329 7.180 1.00 64.38 108 ASN A CA 1
ATOM 781 C C . ASN A 1 108 ? 8.010 -10.808 6.966 1.00 64.38 108 ASN A C 1
ATOM 783 O O . ASN A 1 108 ? 8.008 -11.605 7.910 1.00 64.38 108 ASN A O 1
ATOM 787 N N . VAL A 1 109 ? 8.382 -11.174 5.737 1.00 65.75 109 VAL A N 1
ATOM 788 C CA . VAL A 1 109 ? 8.809 -12.533 5.368 1.00 65.75 109 VAL A CA 1
ATOM 789 C C . VAL A 1 109 ? 10.2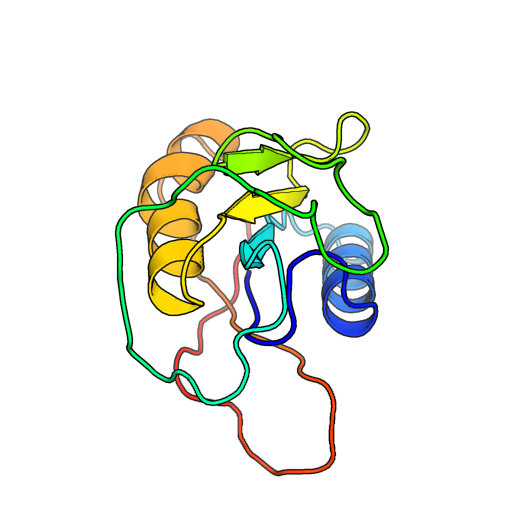94 -12.755 5.683 1.00 65.75 109 VAL A C 1
ATOM 791 O O . VAL A 1 109 ? 11.183 -12.159 5.082 1.00 65.75 109 VAL A O 1
ATOM 794 N N . GLY A 1 110 ? 10.580 -13.715 6.566 1.00 54.16 110 GLY A N 1
ATOM 795 C CA . GLY A 1 110 ? 11.926 -14.267 6.755 1.00 54.16 110 GLY A CA 1
ATOM 796 C C . GLY A 1 110 ? 12.481 -14.132 8.173 1.00 54.16 110 GLY A C 1
ATOM 797 O O . GLY A 1 110 ? 12.268 -13.149 8.876 1.00 54.16 110 GLY A O 1
ATOM 798 N N . GLY A 1 111 ? 13.230 -15.151 8.602 1.00 43.53 111 GLY A N 1
ATOM 799 C CA . GLY A 1 111 ? 13.780 -15.262 9.954 1.00 43.53 111 GLY A CA 1
ATOM 800 C C . GLY A 1 111 ? 14.962 -14.332 10.230 1.00 43.53 111 GLY A C 1
ATOM 801 O O . GLY A 1 111 ? 16.095 -14.794 10.360 1.00 43.53 111 GLY A O 1
ATOM 802 N N . LYS A 1 112 ? 14.705 -13.030 10.371 1.00 43.19 112 LYS A N 1
ATOM 803 C CA . LYS A 1 112 ? 15.600 -12.092 11.062 1.00 43.19 112 LYS A CA 1
ATOM 804 C C . LYS A 1 112 ? 14.800 -11.276 12.066 1.00 43.19 112 LYS A C 1
ATOM 806 O O . LYS A 1 112 ? 13.685 -10.863 11.779 1.00 43.19 112 LYS A O 1
ATOM 811 N N . SER A 1 113 ? 15.410 -10.981 13.211 1.00 39.62 113 SER A N 1
ATOM 812 C CA . SER A 1 113 ? 14.847 -10.176 14.309 1.00 39.62 113 SER A CA 1
ATOM 813 C C . SER A 1 113 ? 14.675 -8.684 13.968 1.00 39.62 113 SER A C 1
ATOM 815 O O . SER A 1 113 ? 14.789 -7.828 14.842 1.00 39.62 113 SER A O 1
ATOM 817 N N . SER A 1 114 ? 14.458 -8.359 12.693 1.00 40.88 114 SER A N 1
ATOM 818 C CA . SER A 1 114 ? 14.329 -7.003 12.186 1.00 40.88 114 SER A CA 1
ATOM 819 C C . SER A 1 114 ? 12.854 -6.662 12.037 1.00 40.88 114 SER A C 1
ATOM 821 O O . SER A 1 114 ? 12.270 -6.800 10.965 1.00 40.88 114 SER A O 1
ATOM 823 N N . PHE A 1 115 ? 12.278 -6.111 13.107 1.00 42.62 115 PHE A N 1
ATOM 824 C CA . PHE A 1 115 ? 11.372 -4.987 12.906 1.00 42.62 115 PHE A CA 1
ATOM 825 C C . PHE A 1 115 ? 12.196 -3.900 12.205 1.00 42.62 115 PHE A C 1
ATOM 827 O O . PHE A 1 115 ? 12.882 -3.120 12.865 1.00 42.62 115 PHE A O 1
ATOM 834 N N . SER A 1 116 ? 12.201 -3.895 10.870 1.00 37.44 116 SER A N 1
ATOM 835 C CA . SER A 1 116 ? 12.897 -2.883 10.075 1.00 37.44 116 SER A CA 1
ATOM 836 C C . SER A 1 116 ? 12.181 -1.543 10.242 1.00 37.44 116 SER A C 1
ATOM 838 O O . SER A 1 116 ? 11.300 -1.196 9.465 1.00 37.44 116 SER A O 1
ATOM 840 N N . ASN A 1 117 ? 12.533 -0.850 11.329 1.00 39.16 117 ASN A N 1
ATOM 841 C CA . ASN A 1 117 ? 12.240 0.534 11.700 1.00 39.16 117 ASN A CA 1
ATOM 842 C C . ASN A 1 117 ? 11.163 1.252 10.861 1.00 39.16 117 ASN A C 1
ATOM 844 O O . ASN A 1 117 ? 11.504 1.941 9.910 1.00 39.16 117 ASN A O 1
ATOM 848 N N . VAL A 1 118 ? 9.893 1.134 11.269 1.00 37.41 118 VAL A N 1
ATOM 849 C CA . VAL A 1 118 ? 8.982 2.236 11.676 1.00 37.41 118 VAL A CA 1
ATOM 850 C C . VAL A 1 118 ? 7.788 1.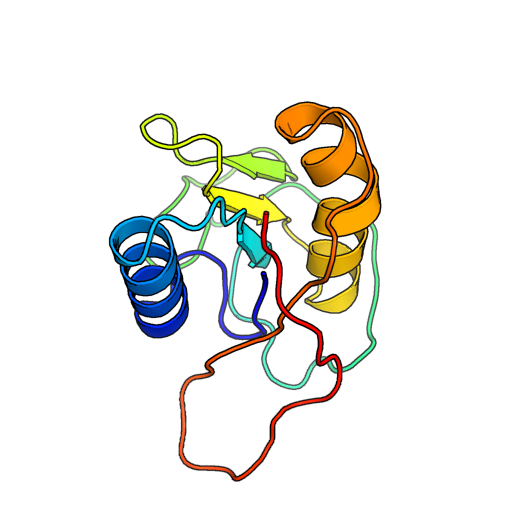563 12.376 1.00 37.41 118 VAL A C 1
ATOM 852 O O . VAL A 1 118 ? 6.858 1.078 11.733 1.00 37.41 118 VAL A O 1
ATOM 855 N N . CYS A 1 119 ? 7.827 1.478 13.710 1.00 33.12 119 CYS A N 1
ATOM 856 C CA . CYS A 1 119 ? 6.745 0.882 14.496 1.00 33.12 119 CYS A CA 1
ATOM 857 C C . CYS A 1 119 ? 5.837 1.936 15.129 1.00 33.12 119 CYS A C 1
ATOM 859 O O . CYS A 1 119 ? 6.292 2.890 15.753 1.00 33.12 119 CYS A O 1
ATOM 861 N N . VAL A 1 120 ? 4.545 1.664 14.980 1.00 34.69 120 VAL A N 1
ATOM 862 C CA . VAL A 1 120 ? 3.343 2.260 15.575 1.00 34.69 120 VAL A CA 1
ATOM 863 C C . VAL A 1 120 ? 2.250 1.146 15.384 1.00 34.69 120 VAL A C 1
ATOM 865 O O . VAL A 1 120 ? 2.642 0.033 15.049 1.00 34.69 120 VAL A O 1
ATOM 868 N N . VAL A 1 121 ? 0.916 1.347 15.429 1.00 37.12 121 VAL A N 1
ATOM 869 C CA . VAL A 1 121 ? -0.117 0.351 14.966 1.00 37.12 121 VAL A CA 1
ATOM 870 C C . VAL A 1 121 ? -1.382 0.999 14.321 1.00 37.12 121 VAL A C 1
ATOM 872 O O . VAL A 1 121 ? -2.075 1.652 15.064 1.00 37.12 121 VAL A O 1
ATOM 875 N N . VAL A 1 122 ? -1.741 0.911 13.014 1.00 50.94 122 VAL A N 1
ATOM 876 C CA . VAL A 1 122 ? -2.978 1.605 12.496 1.00 50.94 122 VAL A CA 1
ATOM 877 C C . VAL A 1 122 ? -4.205 0.981 13.134 1.00 50.94 122 VAL A C 1
ATOM 879 O O . VAL A 1 122 ? -4.463 -0.187 12.847 1.00 50.94 122 VAL A O 1
ATOM 882 N N . LEU A 1 123 ? -4.940 1.774 13.923 1.00 47.28 123 LEU A N 1
ATOM 883 C CA . LEU A 1 123 ? -6.162 1.383 14.625 1.00 47.28 123 LEU A CA 1
ATOM 884 C C . LEU A 1 123 ? -7.116 2.575 14.830 1.00 47.28 123 LEU A C 1
ATOM 886 O O . LEU A 1 123 ? -6.684 3.735 14.840 1.00 47.28 123 LEU A O 1
ATOM 890 N N . ARG A 1 124 ? -8.394 2.217 14.983 1.00 50.41 124 ARG A N 1
ATOM 891 C CA . ARG A 1 124 ? -9.498 2.917 15.646 1.00 50.41 124 ARG A CA 1
ATOM 892 C C . ARG A 1 124 ? -10.594 1.891 15.941 1.00 50.41 124 ARG A C 1
ATOM 894 O O . ARG A 1 124 ? -10.802 1.028 15.045 1.00 50.41 124 ARG A O 1
#

Secondary structure (DSSP, 8-state):
-B-SS-TT-HHHHHHHHHHHHHT----EEEESS--TT-TT---PPPPBTT--GGGSS-TTB-SEEEETTEEEEEEESS-HHHHHHHIIIIIHHHHSSS--S---B---SSS-----S-------

Organism: Rhynchosporium secalis (NCBI:txid38038)

Solvent-accessible surface area (backbone atoms only — not comparable to full-atom values): 6600 Å² total; per-residue (Å²): 45,22,29,35,59,19,52,77,40,64,57,42,51,49,52,50,54,50,40,47,73,73,68,39,58,56,42,41,14,6,6,32,41,64,44,70,88,55,66,87,43,69,56,81,56,41,65,28,64,86,25,27,47,95,69,76,38,57,58,67,33,66,25,59,49,55,42,92,93,43,77,45,42,24,32,22,36,41,28,38,46,39,11,40,51,44,33,51,72,53,48,21,41,73,74,69,76,32,73,52,83,38,39,25,51,41,65,70,91,67,102,61,98,63,81,78,82,59,84,54,46,38,40,94

InterPro domains:
  IPR002828 Survival protein SurE-like phosphatase/nucleotidase [PF01975] (1-112)
  IPR036523 SurE-like phosphatase/nucleotidase superfamily [G3DSA:3.40.1210.10] (1-119)
  IPR036523 SurE-like phosphatase/nucleotidase superfamily [SSF64167] (2-113)

Sequenc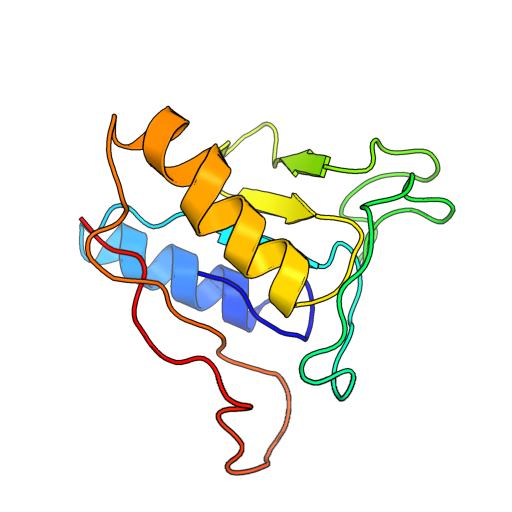e (124 aa):
MSNDDGWAEVNLRTFYNALKKAGESPVVSAPAKNKSGTGSLDGEPGIVEDGCEFYSCPPGSPAIGCNSSDPNLNYVNSYPLTSMAYGISTLSPKIFEGPPDLAVTGPNVGGKSSFSNVCVVVLR

Foldseek 3Di:
DEEQQWLPDDQNVVVVVVCVVVVWDAAYQYAQHHRPPVAQDWDAQDFQQCGGPPNQDHHRHHQKDADPVDRSRIHHNIGRNHRQCCCQPPVCCVPVVDGFPWGDYDDDDDPDPDPRDDDIHRTD